Protein AF-A0A0F8YC09-F1 (afdb_monomer)

pLDDT: mean 74.55, std 19.23, range [35.09, 95.81]

Solvent-accessible surface area (backbone atoms only — not comparable to full-atom values): 9556 Å² total; per-residue (Å²): 124,72,68,61,59,57,54,54,53,54,54,54,55,66,70,70,62,79,72,62,83,92,49,53,77,60,52,52,54,54,52,53,52,53,52,53,55,51,52,53,54,37,61,73,69,69,43,60,63,60,61,53,52,50,52,54,52,50,52,48,56,54,44,58,71,36,37,47,81,56,94,60,30,34,38,38,54,45,77,59,88,95,45,78,44,76,47,79,44,68,51,76,83,76,83,76,59,66,67,49,26,24,42,81,86,68,47,82,44,40,72,66,55,47,70,62,18,46,90,70,61,48,37,85,78,53,92,45,31,30,46,81,76,73,34,69,22,38,32,43,31,32,74,88,71,52,70,51,76,38,49,32,84,36,72,66,75,68,86,81,128

Radius of gyration: 23.98 Å; Cα contacts (8 Å, |Δi|>4): 163; chains: 1; bounding box: 67×50×41 Å

Structure (mmCIF, N/CA/C/O backbone):
data_AF-A0A0F8YC09-F1
#
_entry.id   AF-A0A0F8YC09-F1
#
loop_
_atom_site.group_PDB
_atom_site.id
_atom_site.type_symbol
_atom_site.label_atom_id
_atom_site.label_alt_id
_atom_site.label_comp_id
_atom_site.label_asym_id
_atom_site.label_entity_id
_atom_site.label_seq_id
_atom_site.pdbx_PDB_ins_code
_atom_site.Cartn_x
_atom_site.Cartn_y
_atom_site.Cartn_z
_atom_site.occupancy
_atom_site.B_iso_or_equiv
_atom_site.auth_seq_id
_atom_site.auth_comp_id
_atom_site.auth_asym_id
_atom_site.auth_atom_id
_atom_site.pdbx_PDB_model_num
ATOM 1 N N . MET A 1 1 ? 47.435 -16.806 5.283 1.00 44.38 1 MET A N 1
ATOM 2 C CA . MET A 1 1 ? 47.233 -16.189 3.951 1.00 44.38 1 MET A CA 1
ATOM 3 C C . MET A 1 1 ? 46.978 -17.204 2.828 1.00 44.38 1 MET A C 1
ATOM 5 O O . MET A 1 1 ? 46.272 -16.865 1.894 1.00 44.38 1 MET A O 1
ATOM 9 N N . TRP A 1 2 ? 47.451 -18.456 2.931 1.00 35.09 2 TRP A N 1
ATOM 10 C CA . TRP A 1 2 ? 47.226 -19.501 1.912 1.00 35.09 2 TRP A CA 1
ATOM 11 C C . TRP A 1 2 ? 45.846 -20.195 1.958 1.00 35.09 2 TRP A C 1
ATOM 13 O O . TRP A 1 2 ? 45.405 -20.735 0.951 1.00 35.09 2 TRP A O 1
ATOM 23 N N . LEU A 1 3 ? 45.115 -20.129 3.082 1.00 40.88 3 LEU A N 1
ATOM 24 C CA . LEU A 1 3 ? 43.774 -20.733 3.204 1.00 40.88 3 LEU A CA 1
ATOM 25 C C . LEU A 1 3 ? 42.678 -19.974 2.427 1.00 40.88 3 LEU A C 1
ATOM 27 O O . LEU A 1 3 ? 41.714 -20.576 1.966 1.00 40.88 3 LEU A O 1
ATOM 31 N N . TYR A 1 4 ? 42.822 -18.654 2.272 1.00 43.66 4 TYR A N 1
ATOM 32 C CA . TYR A 1 4 ? 41.803 -17.800 1.644 1.00 43.66 4 TYR A CA 1
ATOM 33 C C . TYR A 1 4 ? 41.741 -17.979 0.119 1.00 43.66 4 TYR A C 1
ATOM 35 O O . TYR A 1 4 ? 40.657 -17.949 -0.460 1.00 43.66 4 TYR A O 1
ATOM 43 N N . LEU A 1 5 ? 42.887 -18.234 -0.527 1.00 44.44 5 LEU A N 1
ATOM 44 C CA . LEU A 1 5 ? 42.950 -18.496 -1.969 1.00 44.44 5 LEU A CA 1
ATOM 45 C C . LEU A 1 5 ? 42.320 -19.844 -2.357 1.00 44.44 5 LEU A C 1
ATOM 47 O O . LEU A 1 5 ? 41.717 -19.938 -3.422 1.00 44.44 5 LEU A O 1
ATOM 51 N N . GLY A 1 6 ? 42.400 -20.860 -1.491 1.00 45.44 6 GLY A N 1
ATOM 52 C CA . GLY A 1 6 ? 41.790 -22.172 -1.749 1.00 45.44 6 GLY A CA 1
ATOM 53 C C . GLY A 1 6 ? 40.259 -22.172 -1.663 1.00 45.44 6 GLY A C 1
ATOM 54 O O . GLY A 1 6 ? 39.596 -22.903 -2.392 1.00 45.44 6 GLY A O 1
ATOM 55 N N . ILE A 1 7 ? 39.681 -21.326 -0.805 1.00 52.25 7 ILE A N 1
ATOM 56 C CA . ILE A 1 7 ? 38.221 -21.219 -0.650 1.00 52.25 7 ILE A CA 1
ATOM 57 C C . ILE A 1 7 ? 37.613 -20.417 -1.809 1.00 52.25 7 ILE A C 1
ATOM 59 O O . ILE A 1 7 ? 36.572 -20.793 -2.346 1.00 52.25 7 ILE A O 1
ATOM 63 N N . LEU A 1 8 ? 38.284 -19.346 -2.246 1.00 47.09 8 LEU A N 1
ATOM 64 C CA . LEU A 1 8 ? 37.831 -18.544 -3.386 1.00 47.09 8 LEU A CA 1
ATOM 65 C C . LEU A 1 8 ? 37.897 -19.317 -4.711 1.00 47.09 8 LEU A C 1
ATOM 67 O O . LEU A 1 8 ? 36.974 -19.201 -5.515 1.00 47.09 8 LEU A O 1
ATOM 71 N N . SER A 1 9 ? 38.918 -20.156 -4.928 1.00 46.97 9 SER A N 1
ATOM 72 C CA . SER A 1 9 ? 38.994 -20.979 -6.145 1.00 46.97 9 SER A CA 1
ATOM 73 C C . SER A 1 9 ? 37.889 -22.041 -6.204 1.00 46.97 9 SER A C 1
ATOM 75 O O . SER A 1 9 ? 37.309 -22.257 -7.267 1.00 46.97 9 SER A O 1
ATOM 77 N N . ALA A 1 10 ? 37.512 -22.639 -5.070 1.00 47.25 10 ALA A N 1
ATOM 78 C CA . ALA A 1 10 ? 36.432 -23.626 -5.011 1.00 47.25 10 ALA A CA 1
ATOM 79 C C . ALA A 1 10 ? 35.044 -23.021 -5.305 1.00 47.25 10 ALA A C 1
ATOM 81 O O . ALA A 1 10 ? 34.219 -23.657 -5.963 1.00 47.25 10 ALA A O 1
ATOM 82 N N . ILE A 1 11 ? 34.792 -21.779 -4.874 1.00 53.12 11 ILE A N 1
ATOM 83 C CA . ILE A 1 11 ? 33.525 -21.074 -5.139 1.00 53.12 11 ILE A CA 1
ATOM 84 C C . ILE A 1 11 ? 33.397 -20.723 -6.630 1.00 53.12 11 ILE A C 1
ATOM 86 O O . ILE A 1 11 ? 32.325 -20.899 -7.210 1.00 53.12 11 ILE A O 1
ATOM 90 N N . VAL A 1 12 ? 34.490 -20.295 -7.270 1.00 48.78 12 VAL A N 1
ATOM 91 C CA . VAL A 1 12 ? 34.496 -19.944 -8.702 1.00 48.78 12 VAL A CA 1
ATOM 92 C C . VAL A 1 12 ? 34.328 -21.182 -9.591 1.00 48.78 12 VAL A C 1
ATOM 94 O O . VAL A 1 12 ? 33.580 -21.133 -10.568 1.00 48.78 12 VAL A O 1
ATOM 97 N N . ILE A 1 13 ? 34.937 -22.317 -9.229 1.00 47.16 13 ILE A N 1
ATOM 98 C CA . ILE A 1 13 ? 34.787 -23.577 -9.980 1.00 47.16 13 ILE A CA 1
ATOM 99 C C . ILE A 1 13 ? 33.345 -24.111 -9.896 1.00 47.16 13 ILE A C 1
ATOM 101 O O . ILE A 1 13 ? 32.837 -24.663 -10.870 1.00 47.16 13 ILE A O 1
ATOM 105 N N . CYS A 1 14 ? 32.645 -23.890 -8.778 1.00 40.50 14 CYS A N 1
ATOM 106 C CA . CYS A 1 14 ? 31.260 -24.337 -8.601 1.00 40.50 14 CYS A CA 1
ATOM 107 C C . CYS A 1 14 ? 30.247 -23.531 -9.443 1.00 40.50 14 CYS A C 1
ATOM 109 O O . CYS A 1 14 ? 29.182 -24.042 -9.782 1.00 40.50 14 CYS A O 1
ATOM 111 N N . TRP A 1 15 ? 30.582 -22.293 -9.826 1.00 42.97 15 TRP A N 1
ATOM 112 C CA . TRP A 1 15 ? 29.725 -21.447 -10.668 1.00 42.97 15 TRP A CA 1
ATOM 113 C C . TRP A 1 15 ? 29.893 -21.685 -12.177 1.00 42.97 15 TRP A C 1
ATOM 115 O O . TRP A 1 15 ? 28.955 -21.444 -12.932 1.00 42.97 15 TRP A O 1
ATOM 125 N N . TYR A 1 16 ? 31.055 -22.166 -12.635 1.00 42.03 16 TYR A N 1
ATOM 126 C CA . TYR A 1 16 ? 31.348 -22.296 -14.073 1.00 42.03 16 TYR A CA 1
ATOM 127 C C . TYR A 1 16 ? 30.951 -23.637 -14.705 1.00 42.03 16 TYR A C 1
ATOM 129 O O . TYR A 1 16 ? 30.947 -23.762 -15.929 1.00 42.03 16 TYR A O 1
ATOM 137 N N . VAL A 1 17 ? 30.586 -24.642 -13.908 1.00 44.91 17 VAL A N 1
ATOM 138 C CA . VAL A 1 17 ? 30.157 -25.947 -14.427 1.00 44.91 17 VAL A CA 1
ATOM 139 C C . VAL A 1 17 ? 28.633 -25.997 -14.457 1.00 44.91 17 VAL A C 1
ATOM 141 O O . VAL A 1 17 ? 27.998 -26.531 -13.553 1.00 44.91 17 VAL A O 1
ATOM 144 N N . VAL A 1 18 ? 28.034 -25.432 -15.507 1.00 46.28 18 VAL A N 1
ATOM 145 C CA . VAL A 1 18 ? 26.613 -25.640 -15.830 1.00 46.28 18 VAL A CA 1
ATOM 146 C C . VAL A 1 18 ? 26.446 -27.104 -16.260 1.00 46.28 18 VAL A C 1
ATOM 148 O O . VAL A 1 18 ? 26.948 -27.474 -17.325 1.00 46.28 18 VAL A O 1
ATOM 151 N N . PRO A 1 19 ? 25.784 -27.980 -15.479 1.00 43.31 19 PRO A N 1
ATOM 152 C CA . PRO A 1 19 ? 25.576 -29.352 -15.898 1.00 43.31 19 PRO A CA 1
ATOM 153 C C . PRO A 1 19 ? 24.403 -29.402 -16.877 1.00 43.31 19 PRO A C 1
ATOM 155 O O . PRO A 1 19 ? 23.338 -28.833 -16.639 1.00 43.31 19 PRO A O 1
ATOM 158 N N . THR A 1 20 ? 24.588 -30.137 -17.968 1.00 49.69 20 THR A N 1
ATOM 159 C CA . THR A 1 20 ? 23.514 -30.576 -18.859 1.00 49.69 20 THR A CA 1
ATOM 160 C C . THR A 1 20 ? 22.396 -31.296 -18.081 1.00 49.69 20 THR A C 1
ATOM 162 O O . THR A 1 20 ? 22.654 -31.924 -17.045 1.00 49.69 20 THR A O 1
ATOM 165 N N . PRO A 1 21 ? 21.140 -31.234 -18.566 1.00 49.94 21 PRO A N 1
ATOM 166 C CA . PRO A 1 21 ? 19.935 -31.534 -17.780 1.00 49.94 21 PRO A CA 1
ATOM 167 C C . PRO A 1 21 ? 19.830 -32.971 -17.244 1.00 49.94 21 PRO A C 1
ATOM 169 O O . PRO A 1 21 ? 19.042 -33.224 -16.337 1.00 49.94 21 PRO A O 1
AT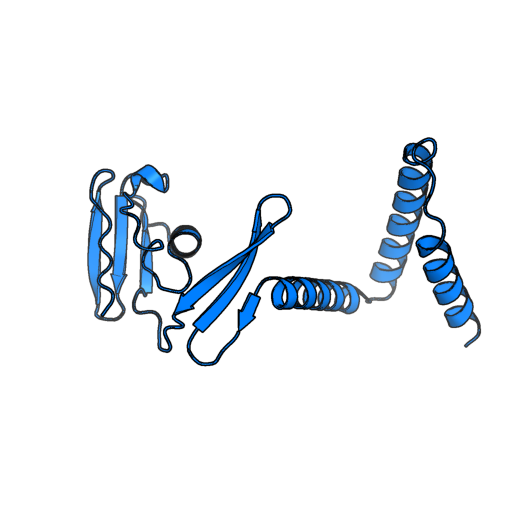OM 172 N N . SER A 1 22 ? 20.649 -33.914 -17.719 1.00 45.28 22 SER A N 1
ATOM 173 C CA . SER A 1 22 ? 20.660 -35.297 -17.227 1.00 45.28 22 SER A CA 1
ATOM 174 C C . SER A 1 22 ? 21.416 -35.501 -15.903 1.00 45.28 22 SER A C 1
ATOM 176 O O . SER A 1 22 ? 21.288 -36.563 -15.299 1.00 45.28 22 SER A O 1
ATOM 178 N N . LYS A 1 23 ? 22.177 -34.508 -15.408 1.00 43.59 23 LYS A N 1
ATOM 179 C CA . LYS A 1 23 ? 22.973 -34.608 -14.159 1.00 43.59 23 LYS A CA 1
ATOM 180 C C . LYS A 1 23 ? 22.486 -33.714 -13.005 1.00 43.59 23 LYS A C 1
ATOM 182 O O . LYS A 1 23 ? 23.113 -33.680 -11.945 1.00 43.59 23 LYS A O 1
ATOM 187 N N . ALA A 1 24 ? 21.355 -33.027 -13.173 1.00 46.66 24 ALA A N 1
ATOM 188 C CA . ALA A 1 24 ? 20.844 -32.037 -12.219 1.00 46.66 24 ALA A CA 1
ATOM 189 C C . ALA A 1 24 ? 20.488 -32.615 -10.830 1.00 46.66 24 ALA A C 1
ATOM 191 O O . ALA A 1 24 ? 20.679 -31.949 -9.816 1.00 46.66 24 ALA A O 1
ATOM 192 N N . LEU A 1 25 ? 20.023 -33.867 -10.756 1.00 45.62 25 LEU A N 1
ATOM 193 C CA . LEU A 1 25 ? 19.557 -34.493 -9.505 1.00 45.62 25 LEU A CA 1
ATOM 194 C C . LEU A 1 25 ? 20.681 -34.949 -8.559 1.00 45.62 25 LEU A C 1
ATOM 196 O O . LEU A 1 25 ? 20.483 -35.014 -7.347 1.00 45.62 25 LEU A O 1
ATOM 200 N N . VAL A 1 26 ? 21.869 -35.251 -9.089 1.00 47.16 26 VAL A N 1
ATOM 201 C CA . VAL A 1 26 ? 23.034 -35.625 -8.265 1.00 47.16 26 VAL A CA 1
ATOM 202 C C . VAL A 1 26 ? 23.799 -34.371 -7.830 1.00 47.16 26 VAL A C 1
ATOM 204 O O . VAL A 1 26 ? 24.221 -34.273 -6.677 1.00 47.16 26 VAL A O 1
ATOM 207 N N . ALA A 1 27 ? 23.881 -33.364 -8.708 1.00 43.75 27 ALA A N 1
ATOM 208 C CA . ALA A 1 27 ? 24.495 -32.074 -8.402 1.00 43.75 27 ALA A CA 1
ATOM 209 C C . ALA A 1 27 ? 23.767 -31.322 -7.270 1.00 43.75 27 ALA A C 1
ATOM 211 O O . ALA A 1 27 ? 24.418 -30.720 -6.417 1.00 43.75 27 ALA A O 1
ATOM 212 N N . THR A 1 28 ? 22.434 -31.410 -7.193 1.00 48.88 28 THR A N 1
ATOM 213 C CA . THR A 1 28 ? 21.648 -30.771 -6.122 1.00 48.88 28 THR A CA 1
ATOM 214 C C . THR A 1 28 ? 21.906 -31.382 -4.746 1.00 48.88 28 THR A C 1
ATOM 216 O O . THR A 1 28 ? 22.019 -30.641 -3.771 1.00 48.88 28 THR A O 1
ATOM 219 N N . ARG A 1 29 ? 22.087 -32.706 -4.639 1.00 39.94 29 ARG A N 1
ATOM 220 C CA . ARG A 1 29 ? 22.436 -33.353 -3.359 1.00 39.94 29 ARG A CA 1
ATOM 221 C C . ARG A 1 29 ? 23.833 -32.973 -2.874 1.00 39.94 29 ARG A C 1
ATOM 223 O O . ARG A 1 29 ? 24.019 -32.728 -1.683 1.00 39.94 29 ARG A O 1
ATOM 230 N N . GLN A 1 30 ? 24.797 -32.884 -3.786 1.00 45.78 30 GLN A N 1
ATOM 231 C CA . GLN A 1 30 ? 26.177 -32.548 -3.439 1.00 45.78 30 GLN A CA 1
ATOM 232 C C . GLN A 1 30 ? 26.328 -31.062 -3.082 1.00 45.78 30 GLN A C 1
ATOM 234 O O . GLN A 1 30 ? 26.989 -30.737 -2.099 1.00 45.78 30 GLN A O 1
ATOM 239 N N . ALA A 1 31 ? 25.624 -30.169 -3.786 1.00 44.75 31 ALA A N 1
ATOM 240 C CA . ALA A 1 31 ? 25.548 -28.753 -3.430 1.00 44.75 31 ALA A CA 1
ATOM 241 C C . ALA A 1 31 ? 24.891 -28.540 -2.055 1.00 44.75 31 ALA A C 1
ATOM 243 O O . ALA A 1 31 ? 25.398 -27.767 -1.245 1.00 44.75 31 ALA A O 1
ATOM 244 N N . CYS A 1 32 ? 23.815 -29.272 -1.742 1.00 42.47 32 CYS A N 1
ATOM 245 C CA . CYS A 1 32 ? 23.127 -29.147 -0.455 1.00 42.47 32 CYS A CA 1
ATOM 246 C C . CYS A 1 32 ? 24.000 -29.601 0.732 1.00 42.47 32 CYS A C 1
ATOM 248 O O . CYS A 1 32 ? 23.958 -28.984 1.797 1.00 42.47 32 CYS A O 1
ATOM 250 N N . PHE A 1 33 ? 24.831 -30.635 0.546 1.00 46.31 33 PHE A N 1
ATOM 251 C CA . PHE A 1 33 ? 25.778 -31.099 1.567 1.00 46.31 33 PHE A CA 1
ATOM 252 C C . PHE A 1 33 ? 26.901 -30.081 1.825 1.00 46.31 33 PHE A C 1
ATOM 254 O O . PHE A 1 33 ? 27.219 -29.784 2.977 1.00 46.31 33 PHE A O 1
ATOM 261 N N . VAL A 1 34 ? 27.450 -29.481 0.762 1.00 52.50 34 VAL A N 1
ATOM 262 C CA . VAL A 1 34 ? 28.490 -28.442 0.867 1.00 52.50 34 VAL A CA 1
ATOM 263 C C . VAL A 1 34 ? 27.944 -27.183 1.551 1.00 52.50 34 VAL A C 1
ATOM 265 O O . VAL A 1 34 ? 28.604 -26.624 2.424 1.00 52.50 34 VAL A O 1
ATOM 268 N N . ILE A 1 35 ? 26.712 -26.773 1.231 1.00 54.47 35 ILE A N 1
ATOM 269 C CA . ILE A 1 35 ? 26.042 -25.636 1.882 1.00 54.47 35 ILE A CA 1
ATOM 270 C C . ILE A 1 35 ? 25.819 -25.912 3.381 1.00 54.47 35 ILE A C 1
ATOM 272 O O . ILE A 1 35 ? 26.029 -25.024 4.208 1.00 54.47 35 ILE A O 1
ATOM 276 N N . GLY A 1 36 ? 25.459 -27.148 3.748 1.00 54.44 36 GLY A N 1
ATOM 277 C CA . GLY A 1 36 ? 25.251 -27.554 5.142 1.00 54.44 36 GLY A CA 1
ATOM 278 C C . GLY A 1 36 ? 26.513 -27.466 6.009 1.00 54.44 36 GLY A C 1
ATOM 279 O O . GLY A 1 36 ? 26.462 -26.938 7.121 1.00 54.44 36 GLY A O 1
ATOM 280 N N . GLU A 1 37 ? 27.658 -27.925 5.502 1.00 51.41 37 GLU A N 1
ATOM 281 C CA . GLU A 1 37 ? 28.934 -27.857 6.232 1.00 51.41 37 GLU A CA 1
ATOM 282 C C . GLU A 1 37 ? 29.492 -26.424 6.300 1.00 51.41 37 GLU A C 1
ATOM 284 O O . GLU A 1 37 ? 29.973 -25.996 7.351 1.00 51.41 37 GLU A O 1
ATOM 289 N N . VAL A 1 38 ? 29.324 -25.621 5.243 1.00 55.00 38 VAL A N 1
ATOM 290 C CA . VAL A 1 38 ? 29.685 -24.191 5.255 1.00 55.00 38 VAL A CA 1
ATOM 291 C C . VAL A 1 38 ? 28.846 -23.415 6.280 1.00 55.00 38 VAL A C 1
ATOM 293 O O . VAL A 1 38 ? 29.393 -22.614 7.040 1.00 55.00 38 VAL A O 1
ATOM 296 N N . CYS A 1 39 ? 27.545 -23.700 6.396 1.00 50.41 39 CYS A N 1
ATOM 297 C CA . CYS A 1 39 ? 26.687 -23.096 7.421 1.00 50.41 39 CYS A CA 1
ATOM 298 C C . CYS A 1 39 ? 27.125 -23.444 8.855 1.00 50.41 39 CYS A C 1
ATOM 300 O O . CYS A 1 39 ? 27.085 -22.573 9.728 1.00 50.41 39 CYS A O 1
ATOM 302 N N . LYS A 1 40 ? 27.589 -24.677 9.115 1.00 54.72 40 LYS A N 1
ATOM 303 C CA . LYS A 1 40 ? 28.124 -25.066 10.436 1.00 54.72 40 LYS A CA 1
ATOM 304 C C . LYS A 1 40 ? 29.416 -24.322 10.779 1.00 54.72 40 LYS A C 1
ATOM 306 O O . LYS A 1 40 ? 29.584 -23.894 11.921 1.00 54.72 40 LYS A O 1
ATOM 311 N N . VAL A 1 41 ? 30.306 -24.134 9.803 1.00 57.53 41 VAL A N 1
ATOM 312 C CA . VAL A 1 41 ? 31.564 -23.386 9.982 1.00 57.53 41 VAL A CA 1
ATOM 313 C C . VAL A 1 41 ? 31.290 -21.897 10.227 1.00 57.53 41 VAL A C 1
ATOM 315 O O . VAL A 1 41 ? 31.875 -21.305 11.132 1.00 57.53 41 VAL A O 1
ATOM 318 N N . ILE A 1 42 ? 30.343 -21.300 9.501 1.00 53.28 42 ILE A N 1
ATOM 319 C CA . ILE A 1 42 ? 29.935 -19.895 9.676 1.00 53.28 42 ILE A CA 1
ATOM 320 C C . ILE A 1 42 ? 29.327 -19.653 11.068 1.00 53.28 42 ILE A C 1
ATOM 322 O O . ILE A 1 42 ? 29.641 -18.645 11.706 1.00 53.28 42 ILE A O 1
ATOM 326 N N . ASN A 1 43 ? 28.512 -20.587 11.573 1.00 54.94 43 ASN A N 1
ATOM 327 C CA . ASN A 1 43 ? 27.929 -20.486 12.913 1.00 54.94 43 ASN A CA 1
ATOM 328 C C . ASN A 1 43 ? 28.997 -20.632 14.018 1.00 54.94 43 ASN A C 1
ATOM 330 O O . ASN A 1 43 ? 28.994 -19.891 14.997 1.00 54.94 43 ASN A O 1
ATOM 334 N N . ARG A 1 44 ? 29.981 -21.522 13.825 1.00 53.12 44 ARG A N 1
ATOM 335 C CA . ARG A 1 44 ? 31.076 -21.758 14.785 1.00 53.12 44 ARG A CA 1
ATOM 336 C C . ARG A 1 44 ? 32.033 -20.563 14.940 1.00 53.12 44 ARG A C 1
ATOM 338 O O . ARG A 1 44 ? 32.637 -20.418 15.997 1.00 53.12 44 ARG A O 1
ATOM 345 N N . HIS A 1 45 ? 32.165 -19.707 13.925 1.00 58.91 45 HIS A N 1
ATOM 346 C CA . HIS A 1 45 ? 33.084 -18.558 13.929 1.00 58.91 45 HIS A CA 1
ATOM 347 C C . HIS A 1 45 ? 32.402 -17.193 14.146 1.00 58.91 45 HIS A C 1
ATOM 349 O O . HIS A 1 45 ? 33.030 -16.160 13.922 1.00 58.91 45 HIS A O 1
ATOM 355 N N . GLY A 1 46 ? 31.130 -17.156 14.564 1.00 53.31 46 GLY A N 1
ATOM 356 C CA . GLY A 1 46 ? 30.427 -15.892 14.834 1.00 53.31 46 GLY A CA 1
ATOM 357 C C . GLY A 1 46 ? 30.142 -15.046 13.583 1.00 53.31 46 GLY A C 1
ATOM 358 O O . GLY A 1 46 ? 29.840 -13.860 13.685 1.00 53.31 46 GLY A O 1
ATOM 359 N N . LEU A 1 47 ? 30.188 -15.645 12.387 1.00 53.81 47 LEU A N 1
ATOM 360 C CA . LEU A 1 47 ? 29.966 -14.973 11.097 1.00 53.81 47 LEU A CA 1
ATOM 361 C C . LEU A 1 47 ? 28.473 -14.777 10.760 1.00 53.81 47 LEU A C 1
ATOM 363 O O . LEU A 1 47 ? 28.130 -14.456 9.621 1.00 53.81 47 LEU A O 1
ATOM 367 N N . GLY A 1 48 ? 27.575 -14.926 11.740 1.00 54.50 48 GLY A N 1
ATOM 368 C CA . GLY A 1 48 ? 26.131 -14.717 11.580 1.00 54.50 48 GLY A CA 1
ATOM 369 C C . GLY A 1 48 ? 25.771 -13.319 11.064 1.00 54.50 48 GLY A C 1
ATOM 370 O O . GLY A 1 48 ? 24.853 -13.195 10.255 1.00 54.50 48 GLY A O 1
ATOM 371 N N . LEU A 1 49 ? 26.552 -12.286 11.424 1.00 54.56 49 LEU A N 1
ATOM 372 C CA . LEU A 1 49 ? 26.404 -10.949 10.835 1.00 54.56 49 LEU A CA 1
ATOM 373 C C . LEU A 1 49 ? 26.529 -11.006 9.303 1.00 54.56 49 LEU A C 1
ATOM 375 O O . LEU A 1 49 ? 25.690 -10.446 8.607 1.00 54.56 49 LEU A O 1
ATOM 379 N N . CYS A 1 50 ? 27.517 -11.722 8.757 1.00 55.62 50 CYS A N 1
ATOM 380 C CA . CYS A 1 50 ? 27.809 -11.770 7.317 1.00 55.62 50 CYS A CA 1
ATOM 381 C C . CYS A 1 50 ? 26.638 -12.341 6.482 1.00 55.62 50 CYS A C 1
ATOM 383 O O . CYS A 1 50 ? 26.358 -11.871 5.375 1.00 55.62 50 CYS A O 1
ATOM 385 N N . LEU A 1 51 ? 25.885 -13.297 7.039 1.00 58.53 51 LEU A N 1
ATOM 386 C CA . LEU A 1 51 ? 24.673 -13.845 6.412 1.00 58.53 51 LEU A CA 1
ATOM 387 C C . LEU A 1 51 ? 23.500 -12.848 6.386 1.00 58.53 51 LEU A C 1
ATOM 389 O O . LEU A 1 51 ? 22.662 -12.908 5.488 1.00 58.53 51 LEU A O 1
ATOM 393 N N . LEU A 1 52 ? 23.430 -11.920 7.343 1.00 61.75 52 LEU A N 1
ATOM 394 C CA . LEU A 1 52 ? 22.413 -10.864 7.363 1.00 61.75 52 LEU A CA 1
ATOM 395 C C . LEU A 1 52 ? 22.734 -9.765 6.338 1.00 61.75 52 LEU A C 1
ATOM 397 O O . LEU A 1 52 ? 21.850 -9.344 5.592 1.00 61.75 52 LEU A O 1
ATOM 401 N N . TRP A 1 53 ? 24.008 -9.371 6.224 1.00 60.38 53 TRP A N 1
ATOM 402 C CA . TRP A 1 53 ? 24.457 -8.382 5.234 1.00 60.38 53 TRP A CA 1
ATOM 403 C C . TRP A 1 53 ? 24.248 -8.859 3.794 1.00 60.38 53 TRP A C 1
ATOM 405 O O . TRP A 1 53 ? 23.778 -8.101 2.949 1.00 60.38 53 TRP A O 1
ATOM 415 N N . THR A 1 54 ? 24.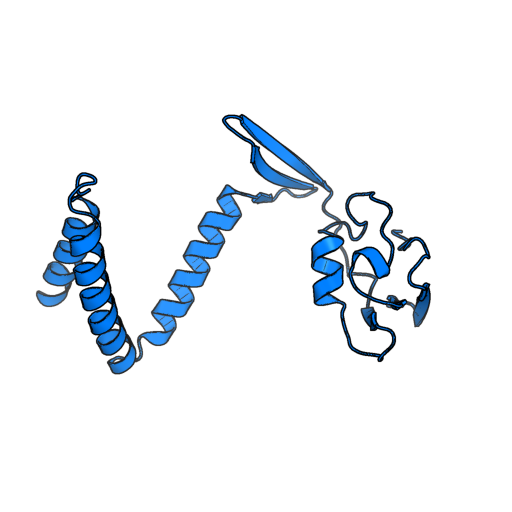543 -10.128 3.508 1.00 73.56 54 THR A N 1
ATOM 416 C CA . THR A 1 54 ? 24.376 -10.695 2.158 1.00 73.56 54 THR A CA 1
ATOM 417 C C . THR A 1 54 ? 22.912 -10.747 1.720 1.00 73.56 54 THR A C 1
ATOM 419 O O . THR A 1 54 ? 22.612 -10.365 0.589 1.00 73.56 54 THR A O 1
ATOM 422 N N . LYS A 1 55 ? 21.980 -11.117 2.612 1.00 74.31 55 LYS A N 1
ATOM 423 C CA . LYS A 1 55 ? 20.532 -11.046 2.336 1.00 74.31 55 LYS A CA 1
ATOM 424 C C . LYS A 1 55 ? 20.078 -9.625 2.006 1.00 74.31 55 LYS A C 1
ATOM 426 O O . LYS A 1 55 ? 19.360 -9.432 1.027 1.00 74.31 55 LYS A O 1
ATOM 431 N N . GLN A 1 56 ? 20.532 -8.639 2.782 1.00 76.06 56 GLN A N 1
ATOM 432 C CA . GLN A 1 56 ? 20.193 -7.233 2.559 1.00 76.06 56 GLN A CA 1
ATOM 433 C C . GLN A 1 56 ? 20.714 -6.726 1.206 1.00 76.06 56 GLN A C 1
ATOM 435 O O . GLN A 1 56 ? 19.995 -6.036 0.487 1.00 76.06 56 GLN A O 1
ATOM 440 N N . ILE A 1 57 ? 21.945 -7.090 0.833 1.00 79.38 57 ILE A N 1
ATOM 441 C CA . ILE A 1 57 ? 22.552 -6.690 -0.445 1.00 79.38 57 ILE A CA 1
ATOM 442 C C . ILE A 1 57 ? 21.801 -7.312 -1.625 1.00 79.38 57 ILE A C 1
ATOM 444 O O . ILE A 1 57 ? 21.478 -6.602 -2.574 1.00 79.38 57 ILE A O 1
ATOM 448 N N . ILE A 1 58 ? 21.482 -8.609 -1.562 1.00 78.56 58 ILE A N 1
ATOM 449 C CA . ILE A 1 58 ? 20.744 -9.300 -2.629 1.00 78.56 58 ILE A CA 1
ATOM 450 C C . ILE A 1 58 ? 19.344 -8.698 -2.792 1.00 78.56 58 ILE A C 1
ATOM 452 O O . ILE A 1 58 ? 18.941 -8.389 -3.913 1.00 78.56 58 ILE A O 1
ATOM 456 N N . ALA A 1 59 ? 18.624 -8.467 -1.690 1.00 78.00 59 ALA A N 1
ATOM 457 C CA . ALA A 1 59 ? 17.308 -7.831 -1.726 1.00 78.00 59 ALA A CA 1
ATOM 458 C C . ALA A 1 59 ? 17.371 -6.425 -2.345 1.00 78.00 59 ALA A C 1
ATOM 460 O O . ALA A 1 59 ? 16.539 -6.084 -3.182 1.00 78.00 59 ALA A O 1
ATOM 461 N N . ASN A 1 60 ? 18.393 -5.639 -1.997 1.00 78.19 60 ASN A N 1
ATOM 462 C CA . ASN A 1 60 ? 18.609 -4.310 -2.562 1.00 78.19 60 ASN A CA 1
ATOM 463 C C . ASN A 1 60 ? 18.928 -4.366 -4.069 1.00 78.19 60 ASN A C 1
ATOM 465 O O . ASN A 1 60 ? 18.375 -3.600 -4.850 1.00 78.19 60 ASN A O 1
ATOM 469 N N . GLN A 1 61 ? 19.771 -5.305 -4.511 1.00 78.44 61 GLN A N 1
ATOM 470 C CA . GLN A 1 61 ? 20.098 -5.463 -5.933 1.00 78.44 61 GLN A CA 1
ATOM 471 C C . GLN A 1 61 ? 18.888 -5.881 -6.775 1.00 78.44 61 GLN A C 1
ATOM 473 O O . GLN A 1 61 ? 18.686 -5.344 -7.863 1.00 78.44 61 GLN A O 1
ATOM 478 N N . ILE A 1 62 ? 18.073 -6.813 -6.276 1.00 79.50 62 ILE A N 1
ATOM 479 C CA . ILE A 1 62 ? 16.835 -7.225 -6.950 1.00 79.50 62 ILE A CA 1
ATOM 480 C C . ILE A 1 62 ? 15.834 -6.064 -6.954 1.00 79.50 62 ILE A C 1
ATOM 482 O O . ILE A 1 62 ? 15.264 -5.754 -7.999 1.00 79.50 62 ILE A O 1
ATOM 486 N N . GLY A 1 63 ? 15.672 -5.385 -5.814 1.00 79.12 63 GLY A N 1
ATOM 487 C CA . GLY A 1 63 ? 14.789 -4.230 -5.667 1.00 79.12 63 GLY A CA 1
ATOM 488 C C . GLY A 1 63 ? 15.114 -3.117 -6.660 1.00 79.12 63 GLY A C 1
ATOM 489 O O . GLY A 1 63 ? 14.235 -2.706 -7.410 1.00 79.12 63 GLY A O 1
ATOM 490 N N . ASN A 1 64 ? 16.382 -2.711 -6.756 1.00 79.56 64 ASN A N 1
ATOM 491 C CA . ASN A 1 64 ? 16.822 -1.644 -7.667 1.00 79.56 64 ASN A CA 1
ATOM 492 C C . ASN A 1 64 ? 16.707 -2.014 -9.151 1.00 79.56 64 ASN A C 1
ATOM 494 O O . ASN A 1 64 ? 16.719 -1.132 -10.005 1.00 79.56 64 ASN A O 1
ATOM 498 N N . ARG A 1 65 ? 16.620 -3.308 -9.483 1.00 81.81 65 ARG A N 1
ATOM 499 C CA . ARG A 1 65 ? 16.402 -3.759 -10.863 1.00 81.81 65 ARG A CA 1
ATOM 500 C C . ARG A 1 65 ? 14.924 -3.740 -11.252 1.00 81.81 65 ARG A C 1
ATOM 502 O O . ARG A 1 65 ? 14.611 -3.542 -12.421 1.00 81.81 65 ARG A O 1
ATOM 509 N N . LEU A 1 66 ? 14.033 -3.984 -10.294 1.00 86.50 66 LEU A N 1
ATOM 510 C CA . LEU A 1 66 ? 12.587 -4.011 -10.520 1.00 86.50 66 LEU A CA 1
ATOM 511 C C . LEU A 1 66 ? 11.943 -2.637 -10.337 1.00 86.50 66 LEU A C 1
ATOM 513 O O . LEU A 1 66 ? 10.927 -2.360 -10.966 1.00 86.50 66 LEU A O 1
ATOM 517 N N . VAL A 1 67 ? 12.516 -1.780 -9.492 1.00 88.62 67 VAL A N 1
ATOM 518 C CA . VAL A 1 67 ? 11.943 -0.481 -9.143 1.00 88.62 67 VAL A CA 1
ATOM 519 C C . VAL A 1 67 ? 12.990 0.616 -9.292 1.00 88.62 67 VAL A C 1
ATOM 521 O O . VAL A 1 67 ? 13.997 0.632 -8.589 1.00 88.62 67 VAL A O 1
ATOM 524 N N . GLU A 1 68 ? 12.715 1.579 -10.168 1.00 89.88 68 GLU A N 1
ATOM 525 C CA . GLU A 1 68 ? 13.468 2.829 -10.258 1.00 89.88 68 GLU A CA 1
ATOM 526 C C . GLU A 1 68 ? 12.788 3.895 -9.392 1.00 89.88 68 GLU A C 1
ATOM 528 O O . GLU A 1 68 ? 11.580 4.139 -9.485 1.00 89.88 68 GLU A O 1
ATOM 533 N N . MET A 1 69 ? 13.567 4.546 -8.528 1.00 87.12 69 MET A N 1
ATOM 534 C CA . MET A 1 69 ? 13.064 5.564 -7.608 1.00 87.12 69 MET A CA 1
ATOM 535 C C . MET A 1 69 ? 13.446 6.964 -8.092 1.00 87.12 69 MET A C 1
ATOM 537 O O . MET A 1 69 ? 14.605 7.363 -7.998 1.00 87.12 69 MET A O 1
ATOM 541 N N . HIS A 1 70 ? 12.463 7.745 -8.545 1.00 89.00 70 HIS A N 1
ATOM 542 C CA . HIS A 1 70 ? 12.649 9.157 -8.877 1.00 89.00 70 HIS A CA 1
ATOM 543 C C . HIS A 1 70 ? 12.157 10.083 -7.754 1.00 89.00 70 HIS A C 1
ATOM 545 O O . HIS A 1 70 ? 11.594 9.676 -6.729 1.00 89.00 70 HIS A O 1
ATOM 551 N N . HIS A 1 71 ? 12.384 11.385 -7.949 1.00 87.00 71 HIS A N 1
ATOM 552 C CA . HIS A 1 71 ? 11.985 12.412 -6.993 1.00 87.00 71 HIS A CA 1
ATOM 553 C C . HIS A 1 71 ? 10.456 12.456 -6.801 1.00 87.00 71 HIS A C 1
ATOM 555 O O . HIS A 1 71 ? 9.992 12.518 -5.660 1.00 87.00 71 HIS A O 1
ATOM 561 N N . HIS A 1 72 ? 9.686 12.373 -7.891 1.00 88.19 72 HIS A N 1
ATOM 562 C CA . HIS A 1 72 ? 8.226 12.559 -7.892 1.00 88.19 72 HIS A CA 1
ATOM 563 C C . HIS A 1 72 ? 7.415 11.289 -8.176 1.00 88.19 72 HIS A C 1
ATOM 565 O O . HIS A 1 72 ? 6.199 11.296 -8.013 1.00 88.19 72 HIS A O 1
ATOM 571 N N . HIS A 1 73 ? 8.055 10.199 -8.593 1.00 90.00 73 HIS A N 1
ATOM 572 C CA . HIS A 1 73 ? 7.372 8.955 -8.933 1.00 90.00 73 HIS A CA 1
ATOM 573 C C . HIS A 1 73 ? 8.306 7.752 -8.779 1.00 90.00 73 HIS A C 1
ATOM 575 O O . HIS A 1 73 ? 9.526 7.898 -8.704 1.00 90.00 73 HIS A O 1
ATOM 581 N N . TYR A 1 74 ? 7.714 6.568 -8.737 1.00 90.31 74 TYR A N 1
ATOM 582 C CA . TYR A 1 74 ? 8.394 5.285 -8.836 1.00 90.31 74 TYR A CA 1
ATOM 583 C C . TYR A 1 74 ? 8.056 4.656 -10.184 1.00 90.31 74 TYR A C 1
ATOM 585 O O . TYR A 1 74 ? 6.917 4.776 -10.638 1.00 90.31 74 TYR A O 1
ATOM 593 N N . ILE A 1 75 ? 9.022 3.993 -10.813 1.00 92.00 75 ILE A N 1
ATOM 594 C CA . ILE A 1 75 ? 8.795 3.187 -12.013 1.00 92.00 75 ILE A CA 1
ATOM 595 C C . ILE A 1 75 ? 9.007 1.731 -11.629 1.00 92.00 75 ILE A C 1
ATOM 597 O O . ILE A 1 75 ? 10.101 1.349 -11.228 1.00 92.00 75 ILE A O 1
ATOM 601 N N . ILE A 1 76 ? 7.960 0.925 -11.747 1.00 90.75 76 ILE A N 1
ATOM 602 C CA . ILE A 1 76 ? 8.013 -0.514 -11.504 1.00 90.75 76 ILE A CA 1
ATOM 603 C C . ILE A 1 76 ? 8.081 -1.205 -12.863 1.00 90.75 76 ILE A C 1
ATOM 605 O O . ILE A 1 76 ? 7.162 -1.076 -13.675 1.00 90.75 76 ILE A O 1
ATOM 609 N N . HIS A 1 77 ? 9.164 -1.932 -13.109 1.00 90.81 77 HIS A N 1
ATOM 610 C CA . HIS A 1 77 ? 9.337 -2.761 -14.295 1.00 90.81 77 HIS A CA 1
ATOM 611 C C . HIS A 1 77 ? 8.728 -4.134 -14.040 1.00 90.81 77 HIS A C 1
ATOM 613 O O . HIS A 1 77 ? 9.230 -4.895 -13.212 1.00 90.81 77 HIS A O 1
ATOM 619 N N . TYR A 1 78 ? 7.656 -4.459 -14.761 1.00 88.38 78 TYR A N 1
ATOM 620 C CA . TYR A 1 78 ? 7.009 -5.764 -14.679 1.00 88.38 78 TYR A CA 1
ATOM 621 C C . TYR A 1 78 ? 7.156 -6.512 -16.011 1.00 88.38 78 TYR A C 1
ATOM 623 O O . TYR A 1 78 ? 6.737 -6.010 -17.060 1.00 88.38 78 TYR A O 1
ATOM 631 N N . PRO A 1 79 ? 7.779 -7.702 -16.011 1.00 88.31 79 PRO A N 1
ATOM 632 C CA . PRO A 1 79 ? 7.794 -8.552 -17.188 1.00 88.31 79 PRO A CA 1
ATOM 633 C C . PRO A 1 79 ? 6.431 -9.239 -17.332 1.00 88.31 79 PRO A C 1
ATOM 635 O O . PRO A 1 79 ? 5.956 -9.894 -16.405 1.00 88.31 79 PRO A O 1
ATOM 638 N N . TYR A 1 80 ? 5.811 -9.119 -18.504 1.00 89.62 80 TYR A N 1
ATOM 639 C CA . TYR A 1 80 ? 4.613 -9.876 -18.859 1.00 89.62 80 TYR A CA 1
ATOM 640 C C . TYR A 1 80 ? 4.844 -10.559 -20.211 1.00 89.62 80 TYR A C 1
ATOM 642 O O . TYR A 1 80 ? 4.851 -9.927 -21.270 1.00 89.62 80 TYR A O 1
ATOM 650 N N . GLY A 1 81 ? 5.116 -11.866 -20.155 1.00 91.56 81 GLY A N 1
ATOM 651 C CA . GLY A 1 81 ? 5.591 -12.641 -21.300 1.00 91.56 81 GLY A CA 1
ATOM 652 C C . GLY A 1 81 ? 7.016 -12.246 -21.700 1.00 91.56 81 GLY A C 1
ATOM 653 O O . GLY A 1 81 ? 7.927 -12.269 -20.876 1.00 91.56 81 GLY A O 1
ATOM 654 N N . VAL A 1 82 ? 7.205 -11.888 -22.972 1.00 92.25 82 VAL A N 1
ATOM 655 C CA . VAL A 1 82 ? 8.498 -11.429 -23.523 1.00 92.25 82 VAL A CA 1
ATOM 656 C C . VAL A 1 82 ? 8.695 -9.913 -23.423 1.00 92.25 82 VAL A C 1
ATOM 658 O O . VAL A 1 82 ? 9.780 -9.409 -23.711 1.00 92.25 82 VAL A O 1
ATOM 661 N N . THR A 1 83 ? 7.656 -9.180 -23.025 1.00 92.12 83 THR A N 1
ATOM 662 C CA . THR A 1 83 ? 7.643 -7.718 -23.029 1.00 92.12 83 THR A CA 1
ATOM 663 C C . THR A 1 83 ? 7.803 -7.177 -21.615 1.00 92.12 83 THR A C 1
ATOM 665 O O . THR A 1 83 ? 7.189 -7.660 -20.663 1.00 92.12 83 THR A O 1
ATOM 668 N N . TRP A 1 84 ? 8.630 -6.142 -21.489 1.00 90.12 84 TRP A N 1
ATOM 669 C CA . TRP A 1 84 ? 8.800 -5.386 -20.256 1.00 90.12 84 TRP A CA 1
ATOM 670 C C . TRP A 1 84 ? 7.877 -4.180 -20.272 1.00 90.12 84 TRP A C 1
ATOM 672 O O . TRP A 1 84 ? 7.950 -3.345 -21.173 1.00 90.12 84 TRP A O 1
ATOM 682 N N . TYR A 1 85 ? 7.033 -4.080 -19.258 1.00 92.25 85 TYR A N 1
ATOM 683 C CA . TYR A 1 85 ? 6.116 -2.970 -19.085 1.00 92.25 85 TYR A CA 1
ATOM 684 C C . TYR A 1 85 ? 6.512 -2.144 -17.862 1.00 92.25 85 TYR A C 1
ATOM 686 O O . TYR A 1 85 ? 7.207 -2.618 -16.961 1.00 92.25 85 TYR A O 1
ATOM 694 N N . LYS A 1 86 ? 6.060 -0.889 -17.833 1.00 91.31 86 LYS A N 1
ATOM 695 C CA . LYS A 1 86 ? 6.378 0.072 -16.774 1.00 91.31 86 LYS A CA 1
ATOM 696 C C . LYS A 1 86 ? 5.097 0.570 -16.119 1.00 91.31 86 LYS A C 1
ATOM 698 O O . LYS A 1 86 ? 4.213 1.064 -16.813 1.00 91.31 86 LYS A O 1
ATOM 703 N N . ILE A 1 87 ? 5.017 0.474 -14.795 1.00 90.00 87 I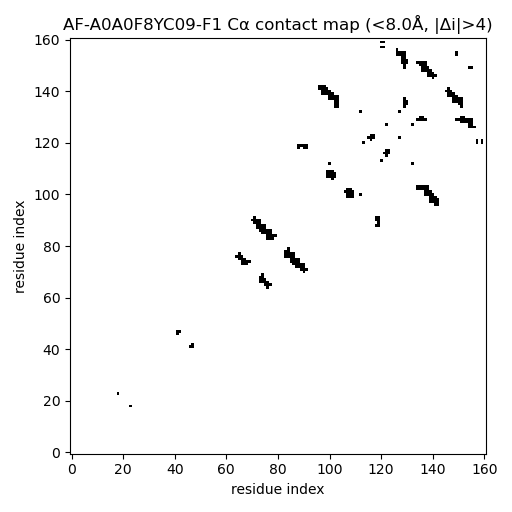LE A N 1
ATOM 704 C CA . ILE A 1 87 ? 3.972 1.118 -13.991 1.00 90.00 87 ILE A CA 1
ATOM 705 C C . ILE A 1 87 ? 4.591 2.348 -13.346 1.00 90.00 87 ILE A C 1
ATOM 707 O O . ILE A 1 87 ? 5.579 2.233 -12.622 1.00 90.00 87 ILE A O 1
ATOM 711 N N . ILE A 1 88 ? 4.011 3.517 -13.603 1.00 90.00 88 ILE A N 1
ATOM 712 C CA . ILE A 1 88 ? 4.437 4.771 -12.984 1.00 90.00 88 ILE A CA 1
ATOM 713 C C . ILE A 1 88 ? 3.500 5.057 -11.815 1.00 90.00 88 ILE A C 1
ATOM 715 O O . ILE A 1 88 ? 2.301 5.240 -12.010 1.00 90.00 88 ILE A O 1
ATOM 719 N N . VAL A 1 89 ? 4.049 5.105 -10.603 1.00 88.06 89 VAL A N 1
ATOM 720 C CA . VAL A 1 89 ? 3.293 5.397 -9.379 1.00 88.06 89 VAL A CA 1
ATOM 721 C C . VAL A 1 89 ? 3.726 6.759 -8.839 1.00 88.06 89 VAL A C 1
ATOM 723 O O . VAL A 1 89 ? 4.919 6.945 -8.581 1.00 88.06 89 VAL A O 1
ATOM 726 N N . PRO A 1 90 ? 2.812 7.725 -8.639 1.00 87.12 90 PRO A N 1
ATOM 727 C CA . PRO A 1 90 ? 3.169 9.016 -8.070 1.00 87.12 90 PRO A CA 1
ATOM 728 C C . PRO A 1 90 ? 3.642 8.843 -6.625 1.00 87.12 90 PRO A C 1
ATOM 730 O O . PRO A 1 90 ? 3.010 8.173 -5.803 1.00 87.12 90 PRO A O 1
ATOM 733 N N . ARG A 1 91 ? 4.768 9.474 -6.299 1.00 84.94 91 ARG A N 1
ATOM 734 C CA . ARG A 1 91 ? 5.339 9.436 -4.957 1.00 84.94 91 ARG A CA 1
ATOM 735 C C . ARG A 1 91 ? 4.717 10.542 -4.115 1.00 84.94 91 ARG A C 1
ATOM 737 O O . ARG A 1 91 ? 5.068 11.711 -4.267 1.00 84.94 91 ARG A O 1
ATOM 744 N N . ARG A 1 92 ? 3.850 10.163 -3.179 1.00 80.44 92 ARG A N 1
ATOM 745 C CA . ARG A 1 92 ? 3.376 11.059 -2.118 1.00 80.44 92 ARG A CA 1
ATOM 746 C C . ARG A 1 92 ? 4.462 11.185 -1.046 1.00 80.44 92 ARG A C 1
ATOM 748 O O . ARG A 1 92 ? 5.050 10.187 -0.633 1.00 80.44 92 ARG A O 1
ATOM 755 N N . ARG A 1 93 ? 4.781 12.416 -0.644 1.00 76.44 93 ARG A N 1
ATOM 756 C CA . ARG A 1 93 ? 5.733 12.714 0.436 1.00 76.44 93 ARG A CA 1
ATOM 757 C C . ARG A 1 93 ? 4.970 13.318 1.601 1.00 76.44 93 ARG A C 1
ATOM 759 O O . ARG A 1 93 ? 4.166 14.214 1.382 1.00 76.44 93 ARG A O 1
ATOM 766 N N . GLY A 1 94 ? 5.261 12.855 2.808 1.00 82.25 94 GLY A N 1
ATOM 767 C CA . GLY A 1 94 ? 4.604 13.314 4.026 1.00 82.25 94 GLY A CA 1
ATOM 768 C C . GLY A 1 94 ? 4.335 12.157 4.986 1.00 82.25 94 GLY A C 1
ATOM 769 O O . GLY A 1 94 ? 4.617 11.004 4.643 1.00 82.25 94 GLY A O 1
ATOM 770 N N . PRO A 1 95 ? 3.827 12.456 6.190 1.00 82.69 95 PRO A N 1
ATOM 771 C CA . PRO A 1 95 ? 3.371 11.432 7.119 1.00 82.69 95 PRO A CA 1
ATOM 772 C C . PRO A 1 95 ? 2.203 10.642 6.513 1.00 82.69 95 PRO A C 1
ATOM 774 O O . PRO A 1 95 ? 1.381 11.185 5.774 1.00 82.69 95 PRO A O 1
ATOM 777 N N . CYS A 1 96 ? 2.132 9.347 6.819 1.00 85.00 96 CYS A N 1
ATOM 778 C CA . CYS A 1 96 ? 0.957 8.551 6.482 1.00 85.00 96 CYS A CA 1
ATOM 779 C C . CYS A 1 96 ? -0.211 9.015 7.357 1.00 85.00 96 CYS A C 1
ATOM 781 O O . CYS A 1 96 ? -0.079 8.997 8.572 1.00 85.00 96 CYS A O 1
ATOM 783 N N . LEU A 1 97 ? -1.329 9.425 6.755 1.00 86.94 97 LEU A N 1
ATOM 784 C CA . LEU A 1 97 ? -2.489 9.945 7.493 1.00 86.94 97 LEU A CA 1
ATOM 785 C C . LEU A 1 97 ? -3.236 8.869 8.293 1.00 86.94 97 LEU A C 1
ATOM 787 O O . LEU A 1 97 ? -3.944 9.203 9.239 1.00 86.94 97 LEU A O 1
ATOM 791 N N . ILE A 1 98 ? -3.099 7.602 7.896 1.00 90.25 98 ILE A N 1
ATOM 792 C CA . ILE A 1 98 ? -3.739 6.460 8.551 1.00 90.25 98 ILE A CA 1
ATOM 793 C C . ILE A 1 98 ? -2.844 6.016 9.707 1.00 90.25 98 ILE A C 1
ATOM 795 O O . ILE A 1 98 ? -1.710 5.564 9.498 1.00 90.25 98 ILE A O 1
ATOM 799 N N . ASP A 1 99 ? -3.367 6.128 10.919 1.00 90.94 99 ASP A N 1
ATOM 800 C CA . ASP A 1 99 ? -2.676 5.750 12.144 1.00 90.94 99 ASP A CA 1
ATOM 801 C C . ASP A 1 99 ? -2.792 4.244 12.396 1.00 90.94 99 ASP A C 1
ATOM 803 O O . ASP A 1 99 ? -1.780 3.542 12.415 1.00 90.94 99 ASP A O 1
ATOM 807 N N . THR A 1 100 ? -4.012 3.714 12.450 1.00 92.81 100 THR A N 1
ATOM 808 C CA . THR A 1 100 ? -4.282 2.286 12.678 1.00 92.81 100 THR A CA 1
ATOM 809 C C . THR A 1 100 ? -5.406 1.789 11.777 1.00 92.81 100 THR A C 1
ATOM 811 O O . THR A 1 100 ? -6.258 2.566 11.340 1.00 92.81 100 THR A O 1
ATOM 814 N N . VAL A 1 101 ? -5.379 0.493 11.455 1.00 94.06 101 VAL A N 1
ATOM 815 C CA . VAL A 1 101 ? -6.487 -0.181 10.770 1.00 94.06 101 VAL A CA 1
ATOM 816 C C . VAL A 1 101 ? -6.830 -1.417 11.575 1.00 94.06 101 VAL A C 1
ATOM 818 O O . VAL A 1 101 ? -5.978 -2.292 11.709 1.00 94.06 101 VAL A O 1
ATOM 821 N N . THR A 1 102 ? -8.044 -1.487 12.109 1.00 95.81 102 THR A N 1
ATOM 822 C CA . THR A 1 102 ? -8.487 -2.623 12.921 1.00 95.81 102 THR A CA 1
ATOM 823 C C . THR A 1 102 ? -9.582 -3.429 12.240 1.00 95.81 102 THR A C 1
ATOM 825 O O . THR A 1 102 ? -10.371 -2.893 11.458 1.00 95.81 102 THR A O 1
ATOM 828 N N . ASP A 1 103 ? -9.607 -4.732 12.510 1.00 94.06 103 ASP A N 1
ATOM 829 C CA . ASP A 1 103 ? -10.703 -5.617 12.114 1.00 94.06 103 ASP A CA 1
ATOM 830 C C . ASP A 1 103 ? -11.881 -5.546 13.110 1.00 94.06 103 ASP A C 1
ATOM 832 O O . ASP A 1 103 ? -11.876 -4.760 14.063 1.00 94.06 103 ASP A O 1
ATOM 836 N N . GLY A 1 104 ? -12.915 -6.364 12.887 1.00 90.19 104 GLY A N 1
ATOM 837 C CA . GLY A 1 104 ? -14.070 -6.466 13.790 1.00 90.19 104 GLY A CA 1
ATOM 838 C C . GLY A 1 104 ? -13.738 -6.984 15.197 1.00 90.19 104 GLY A C 1
ATOM 839 O O . GLY A 1 104 ? -14.476 -6.695 16.137 1.00 90.19 104 GLY A O 1
ATOM 840 N N . ASP A 1 105 ? -12.608 -7.673 15.357 1.00 91.19 105 ASP A N 1
ATOM 841 C CA . ASP A 1 105 ? -12.104 -8.204 16.628 1.00 91.19 105 ASP A CA 1
ATOM 842 C C . ASP A 1 105 ? -11.099 -7.251 17.305 1.00 91.19 105 ASP A C 1
ATOM 844 O O . ASP A 1 105 ? -10.518 -7.573 18.343 1.00 91.19 105 ASP A O 1
ATOM 848 N N . ASN A 1 106 ? -10.921 -6.050 16.744 1.00 90.44 106 ASN A N 1
ATOM 849 C CA . ASN A 1 106 ? -10.009 -5.013 17.213 1.00 90.44 106 ASN A CA 1
ATOM 850 C C . ASN A 1 106 ? -8.512 -5.385 17.119 1.00 90.44 106 ASN A C 1
ATOM 852 O O . ASN A 1 106 ? -7.682 -4.831 17.847 1.00 90.44 106 ASN A O 1
ATOM 856 N N . ASN A 1 107 ? -8.143 -6.293 16.213 1.00 93.62 107 ASN A N 1
ATOM 857 C CA . ASN A 1 107 ? -6.749 -6.590 15.884 1.00 93.62 107 ASN A CA 1
ATOM 858 C C . ASN A 1 107 ? -6.207 -5.569 14.879 1.00 93.62 107 ASN A C 1
ATOM 860 O O . ASN A 1 107 ? -6.898 -5.208 13.929 1.00 93.62 107 ASN A O 1
AT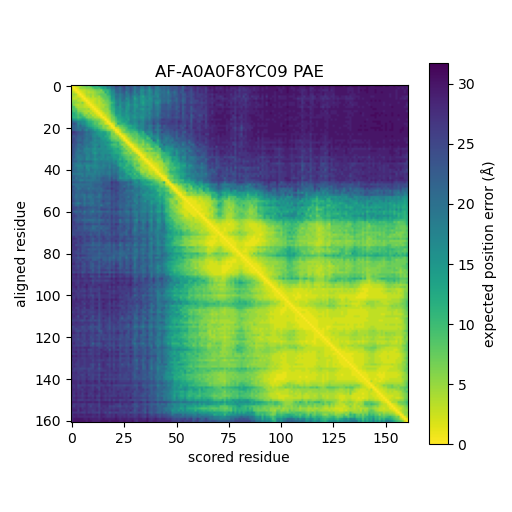OM 864 N N . ASP A 1 108 ? -4.950 -5.142 15.039 1.00 94.25 108 ASP A N 1
ATOM 865 C CA . ASP A 1 108 ? -4.286 -4.266 14.065 1.00 94.25 108 ASP A CA 1
ATOM 866 C C . ASP A 1 108 ? -3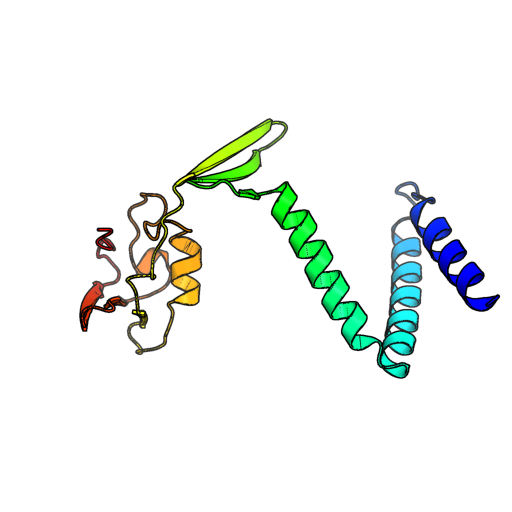.899 -5.048 12.800 1.00 94.25 108 ASP A C 1
ATOM 868 O O . ASP A 1 108 ? -2.967 -5.856 12.793 1.00 94.25 108 ASP A O 1
ATOM 872 N N . VAL A 1 109 ? -4.614 -4.768 11.715 1.00 94.88 109 VAL A N 1
ATOM 873 C CA . VAL A 1 109 ? -4.444 -5.363 10.384 1.00 94.88 109 VAL A CA 1
ATOM 874 C C . VAL A 1 109 ? -3.855 -4.365 9.383 1.00 94.88 109 VAL A C 1
ATOM 876 O O . VAL A 1 109 ? -3.819 -4.618 8.176 1.00 94.88 109 VAL A O 1
ATOM 879 N N . LYS A 1 110 ? -3.326 -3.227 9.860 1.00 92.69 110 LYS A N 1
ATOM 880 C CA . LYS A 1 110 ? -2.761 -2.156 9.022 1.00 92.69 110 LYS A CA 1
ATOM 881 C C . LYS A 1 110 ? -1.748 -2.667 8.014 1.00 92.69 110 LYS A C 1
ATOM 883 O O . LYS A 1 110 ? -1.791 -2.281 6.849 1.00 92.69 110 LYS A O 1
ATOM 888 N N . LYS A 1 111 ? -0.825 -3.522 8.452 1.00 91.69 111 LYS A N 1
ATOM 889 C CA . LYS A 1 111 ? 0.258 -4.022 7.599 1.00 91.69 111 LYS A CA 1
ATOM 890 C C . LYS A 1 111 ? -0.273 -4.825 6.410 1.00 91.69 111 LYS A C 1
ATOM 892 O O . LYS A 1 111 ? 0.232 -4.658 5.300 1.00 91.69 111 LYS A O 1
ATOM 897 N N . ASP A 1 112 ? -1.280 -5.655 6.650 1.00 92.50 112 ASP A N 1
ATOM 898 C CA . ASP A 1 112 ? -1.843 -6.543 5.639 1.00 92.50 112 ASP A CA 1
ATOM 899 C C . ASP A 1 112 ? -2.678 -5.740 4.640 1.00 92.50 112 ASP A C 1
ATOM 901 O O . ASP A 1 112 ? -2.480 -5.858 3.432 1.00 92.50 112 ASP A O 1
ATOM 905 N N . VAL A 1 113 ? -3.509 -4.814 5.127 1.00 91.88 113 VAL A N 1
ATOM 906 C CA . VAL A 1 113 ? -4.298 -3.913 4.274 1.00 91.88 113 VAL A CA 1
ATOM 907 C C . VAL A 1 113 ? -3.392 -3.011 3.423 1.00 91.88 113 VAL A C 1
ATOM 909 O O . VAL A 1 113 ? -3.617 -2.859 2.221 1.00 91.88 113 VAL A O 1
ATOM 912 N N . PHE A 1 114 ? -2.314 -2.460 3.992 1.00 90.81 114 PHE A N 1
ATOM 913 C CA . PHE A 1 114 ? -1.385 -1.578 3.271 1.00 90.81 114 PHE A CA 1
ATOM 914 C C . PHE A 1 114 ? -0.693 -2.257 2.089 1.00 90.81 114 PHE A C 1
ATOM 916 O O . PHE A 1 114 ? -0.388 -1.587 1.098 1.00 90.81 114 PHE A O 1
ATOM 923 N N . ALA A 1 115 ? -0.465 -3.570 2.166 1.00 89.88 115 ALA A N 1
ATOM 924 C CA . ALA A 1 11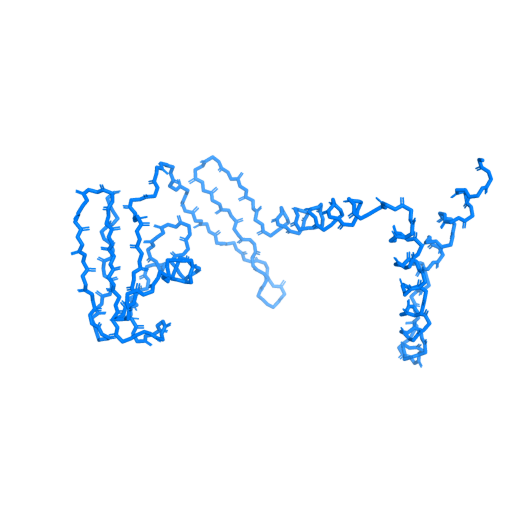5 ? 0.112 -4.326 1.061 1.00 89.88 115 ALA A CA 1
ATOM 925 C C . ALA A 1 115 ? -0.766 -4.254 -0.201 1.00 89.88 115 ALA A C 1
ATOM 927 O O . ALA A 1 115 ? -0.232 -4.198 -1.308 1.00 89.88 115 ALA A O 1
ATOM 928 N N . TYR A 1 116 ? -2.091 -4.175 -0.035 1.00 90.88 116 TYR A N 1
ATOM 929 C CA . TYR A 1 116 ? -3.051 -4.036 -1.134 1.00 90.88 116 TYR A CA 1
ATOM 930 C C . TYR A 1 116 ? -3.285 -2.583 -1.561 1.00 90.88 116 TYR A C 1
ATOM 932 O O . TYR A 1 116 ? -3.597 -2.317 -2.720 1.00 90.88 116 TYR A O 1
ATOM 940 N N . MET A 1 117 ? -3.137 -1.622 -0.646 1.00 87.88 117 MET A N 1
ATOM 941 C CA . MET A 1 117 ? -3.369 -0.206 -0.955 1.00 87.88 117 MET A CA 1
ATOM 942 C C . MET A 1 117 ? -2.284 0.410 -1.849 1.00 87.88 117 MET A C 1
ATOM 944 O O . MET A 1 117 ? -2.529 1.420 -2.522 1.00 87.88 117 MET A O 1
ATOM 948 N N . GLY A 1 118 ? -1.081 -0.167 -1.813 1.00 85.38 118 GLY A N 1
ATOM 949 C CA . GLY A 1 118 ? 0.092 0.328 -2.517 1.00 85.38 118 GLY A CA 1
ATOM 950 C C . GLY A 1 118 ? 0.614 1.676 -1.985 1.00 85.38 118 GLY A C 1
ATOM 951 O O . GLY A 1 118 ? 0.068 2.253 -1.042 1.00 85.38 118 GLY A O 1
ATOM 952 N N . PRO A 1 119 ? 1.669 2.235 -2.609 1.00 81.81 119 PRO A N 1
ATOM 953 C CA . PRO A 1 119 ? 2.357 3.439 -2.118 1.00 81.81 119 PRO A CA 1
ATOM 954 C C . PRO A 1 119 ? 1.500 4.710 -2.076 1.00 81.81 119 PRO A C 1
ATOM 956 O O . PRO A 1 119 ? 1.859 5.683 -1.415 1.00 81.81 119 PRO A O 1
ATOM 959 N N . SER A 1 120 ? 0.402 4.741 -2.833 1.00 82.06 120 SER A N 1
ATOM 960 C CA . SER A 1 120 ? -0.504 5.889 -2.896 1.00 82.06 120 SER A CA 1
ATOM 961 C C . SER A 1 120 ? -1.663 5.793 -1.902 1.00 82.06 120 SER A C 1
ATOM 963 O O . SER A 1 120 ? -2.422 6.753 -1.804 1.00 82.06 120 SER A O 1
ATOM 965 N N . HIS A 1 121 ? -1.784 4.691 -1.152 1.00 86.62 121 HIS A N 1
ATOM 966 C CA . HIS A 1 121 ? -2.878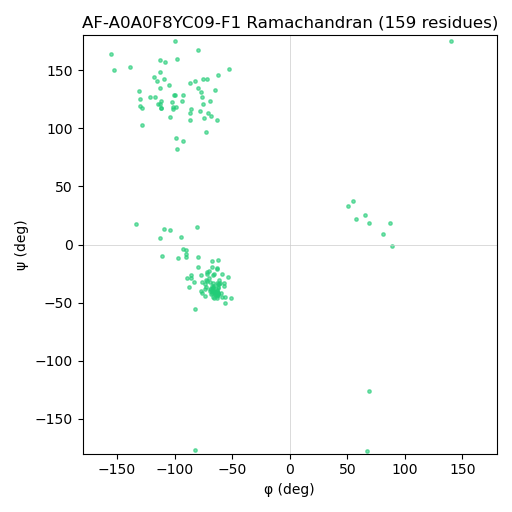 4.426 -0.214 1.00 86.62 121 HIS A CA 1
ATOM 967 C C . HIS A 1 121 ? -4.281 4.521 -0.848 1.00 86.62 121 HIS A C 1
ATOM 969 O O . HIS A 1 121 ? -5.210 5.034 -0.232 1.00 86.62 121 HIS A O 1
ATOM 975 N N . ASN A 1 122 ? -4.441 4.074 -2.097 1.00 85.31 122 ASN A N 1
ATOM 976 C CA . ASN A 1 122 ? -5.690 4.237 -2.853 1.00 85.31 122 ASN A CA 1
ATOM 977 C C . ASN A 1 122 ? -6.150 2.959 -3.571 1.00 85.31 122 ASN A C 1
ATOM 979 O O . ASN A 1 122 ? -6.918 3.058 -4.526 1.00 85.31 122 ASN A O 1
ATOM 983 N N . PHE A 1 123 ? -5.639 1.787 -3.176 1.00 88.81 123 PHE A N 1
ATOM 984 C CA . PHE A 1 123 ? -5.942 0.492 -3.810 1.00 88.81 123 PHE A CA 1
ATOM 985 C C . PHE A 1 123 ? -5.767 0.515 -5.335 1.00 88.81 123 PHE A C 1
ATOM 987 O O . PHE A 1 123 ? -6.522 -0.107 -6.077 1.00 88.81 123 PHE A O 1
ATOM 994 N N . HIS A 1 124 ? -4.800 1.298 -5.822 1.00 84.31 124 HIS A N 1
ATOM 995 C CA . HIS A 1 124 ? -4.559 1.497 -7.252 1.00 84.31 124 HIS A CA 1
ATOM 996 C C . HIS A 1 124 ? -5.776 2.043 -8.035 1.00 84.31 124 HIS A C 1
ATOM 998 O O . HIS A 1 124 ? -5.839 1.893 -9.252 1.00 84.31 124 HIS A O 1
ATOM 1004 N N . GLY A 1 125 ? -6.725 2.698 -7.354 1.00 84.31 125 GLY A N 1
ATOM 1005 C CA . GLY A 1 125 ? -7.965 3.220 -7.939 1.00 84.31 125 GLY A CA 1
ATOM 1006 C C . GLY A 1 125 ? -9.075 2.180 -8.112 1.00 84.31 125 GLY A C 1
ATOM 1007 O O . GLY A 1 125 ? -10.083 2.476 -8.749 1.00 84.31 125 GLY A O 1
ATOM 1008 N N . VAL A 1 126 ? -8.902 0.973 -7.569 1.00 86.81 126 VAL A N 1
ATOM 1009 C CA . VAL A 1 126 ? -9.906 -0.094 -7.607 1.00 86.81 126 VAL A CA 1
ATOM 1010 C C . VAL A 1 126 ? -10.864 0.060 -6.428 1.00 86.81 126 VAL A C 1
ATOM 1012 O O . VAL A 1 126 ? -10.450 0.345 -5.306 1.00 86.81 126 VAL A O 1
ATOM 1015 N N . THR A 1 127 ? -12.155 -0.150 -6.673 1.00 90.12 127 THR A N 1
ATOM 1016 C CA . THR A 1 127 ? -13.159 -0.241 -5.609 1.00 90.12 127 THR A CA 1
ATOM 1017 C C . THR A 1 127 ? -12.969 -1.548 -4.847 1.00 90.12 127 THR A C 1
ATOM 1019 O O . THR A 1 127 ? -13.185 -2.622 -5.409 1.00 90.12 127 THR A O 1
ATOM 1022 N N . VAL A 1 128 ? -12.567 -1.453 -3.583 1.00 91.50 128 VAL A N 1
ATOM 1023 C CA . VAL A 1 128 ? -12.317 -2.603 -2.705 1.00 91.50 128 VAL A CA 1
ATOM 1024 C C . VAL A 1 128 ? -13.311 -2.582 -1.549 1.00 91.50 128 VAL A C 1
ATOM 1026 O O . VAL A 1 128 ? -13.619 -1.518 -1.011 1.00 91.50 128 VAL A O 1
ATOM 1029 N N . THR A 1 129 ? -13.807 -3.758 -1.171 1.00 93.19 129 THR A N 1
ATOM 1030 C CA . THR A 1 129 ? -14.624 -3.969 0.032 1.00 93.19 129 THR A CA 1
ATOM 1031 C C . THR A 1 129 ? -13.816 -4.735 1.088 1.00 93.19 129 THR A C 1
ATOM 1033 O O . THR A 1 129 ? -12.887 -5.465 0.724 1.00 93.19 129 THR A O 1
ATOM 1036 N N . PRO A 1 130 ? -14.148 -4.642 2.389 1.00 93.56 130 PRO A N 1
ATOM 1037 C CA . PRO A 1 130 ? -13.468 -5.433 3.417 1.00 93.56 130 PRO A CA 1
ATOM 1038 C C . PRO A 1 130 ? -13.542 -6.943 3.152 1.00 93.56 130 PRO A C 1
ATOM 1040 O O . PRO A 1 130 ? -12.547 -7.648 3.322 1.00 93.56 130 PRO A O 1
ATOM 1043 N N . SER A 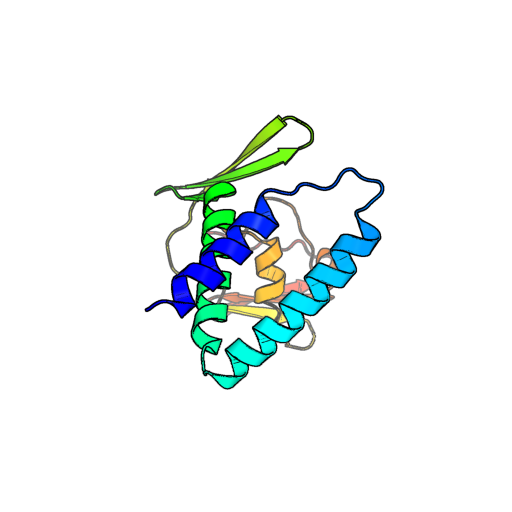1 131 ? -14.666 -7.425 2.610 1.00 93.12 131 SER A N 1
ATOM 1044 C CA . SER A 1 131 ? -14.834 -8.836 2.236 1.00 93.12 131 SER A CA 1
ATOM 1045 C C . SER A 1 131 ? -13.854 -9.304 1.154 1.00 93.12 131 SER A C 1
ATOM 1047 O O . SER A 1 131 ? -13.385 -10.439 1.214 1.00 93.12 131 SER A O 1
ATOM 1049 N N . MET A 1 132 ? -13.476 -8.442 0.200 1.00 91.50 132 MET A N 1
ATOM 1050 C CA . MET A 1 132 ? -12.438 -8.761 -0.797 1.00 91.50 132 MET A CA 1
ATOM 1051 C C . MET A 1 132 ? -11.051 -8.934 -0.167 1.00 91.50 132 MET A C 1
ATOM 1053 O O . MET A 1 132 ? -10.206 -9.626 -0.731 1.00 91.50 132 MET A O 1
ATOM 1057 N N . LEU A 1 133 ? -10.819 -8.307 0.987 1.00 91.06 133 LEU A N 1
ATOM 1058 C CA . LEU A 1 133 ? -9.581 -8.406 1.759 1.00 91.06 133 LEU A CA 1
ATOM 1059 C C . LEU A 1 133 ? -9.617 -9.550 2.788 1.00 91.06 133 LEU A C 1
ATOM 1061 O O . LEU A 1 133 ? -8.599 -9.819 3.418 1.00 91.06 133 LEU A O 1
ATOM 1065 N N . GLY A 1 134 ? -10.758 -10.236 2.928 1.00 92.31 134 GLY A N 1
ATOM 1066 C CA . GLY A 1 134 ? -10.950 -11.331 3.879 1.00 92.31 134 GLY A CA 1
ATOM 1067 C C . GLY A 1 134 ? -11.401 -10.897 5.275 1.00 92.31 134 GLY A C 1
ATOM 1068 O O . GLY A 1 134 ? -11.265 -11.686 6.204 1.00 92.31 134 GLY A O 1
ATOM 1069 N N . TYR A 1 135 ? -11.930 -9.678 5.429 1.00 93.31 135 TYR A N 1
ATOM 1070 C CA . TYR A 1 135 ? -12.410 -9.144 6.708 1.00 93.31 135 TYR A CA 1
ATOM 1071 C C . TYR A 1 135 ? -13.914 -8.840 6.667 1.00 93.31 135 TYR A C 1
ATOM 1073 O O . TYR A 1 135 ? -14.432 -8.355 5.659 1.00 93.31 135 TYR A O 1
ATOM 1081 N N . ASP A 1 136 ? -14.609 -9.060 7.785 1.00 92.12 136 ASP A N 1
ATOM 1082 C CA . ASP A 1 136 ? -16.040 -8.745 7.918 1.00 92.12 136 ASP A CA 1
ATOM 1083 C C . ASP A 1 136 ? -16.299 -7.243 8.094 1.00 92.12 136 ASP A C 1
ATOM 1085 O O . ASP A 1 136 ? -17.314 -6.718 7.638 1.00 92.12 136 ASP A O 1
ATOM 1089 N N . SER A 1 137 ? -15.368 -6.537 8.734 1.00 93.75 137 SER A N 1
ATOM 1090 C CA . SER A 1 137 ? -15.383 -5.085 8.888 1.00 93.75 137 SER A CA 1
ATOM 1091 C C . SER A 1 137 ? -13.968 -4.549 9.040 1.00 93.75 137 SER A C 1
ATOM 1093 O O . SER A 1 137 ? -13.106 -5.229 9.598 1.00 93.75 137 SER A O 1
ATOM 1095 N N . LEU A 1 138 ? -13.741 -3.319 8.585 1.00 94.06 138 LEU A N 1
ATOM 1096 C CA . LEU A 1 138 ? -12.473 -2.613 8.749 1.00 94.06 138 LEU A CA 1
ATOM 1097 C C . LEU A 1 138 ? -12.710 -1.207 9.285 1.00 94.06 138 LEU A C 1
ATOM 1099 O O . LEU A 1 138 ? -13.511 -0.454 8.732 1.00 94.06 138 LEU A O 1
ATOM 1103 N N . THR A 1 139 ? -11.958 -0.837 10.313 1.00 94.44 139 THR A N 1
ATOM 1104 C CA . THR A 1 139 ? -11.983 0.497 10.911 1.00 94.44 139 THR A CA 1
ATOM 1105 C C . THR A 1 139 ? -10.663 1.198 10.647 1.00 94.44 139 THR A C 1
ATOM 1107 O O . THR A 1 139 ? -9.609 0.713 11.044 1.00 94.44 139 THR A O 1
ATOM 1110 N N . PHE A 1 140 ? -10.708 2.347 9.979 1.00 93.12 140 PHE A N 1
ATOM 1111 C CA . PHE A 1 140 ? -9.545 3.184 9.700 1.00 93.12 140 PHE A CA 1
ATOM 1112 C C . PHE A 1 140 ? -9.526 4.358 10.669 1.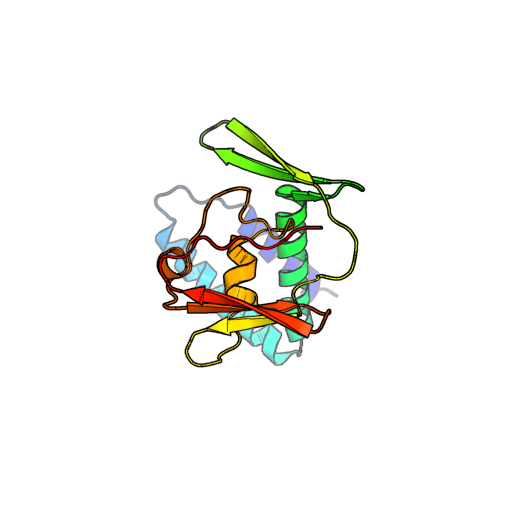00 93.12 140 PHE A C 1
ATOM 1114 O O . PHE A 1 140 ? -10.414 5.206 10.612 1.00 93.12 140 PHE A O 1
ATOM 1121 N N . THR A 1 141 ? -8.495 4.433 11.506 1.00 92.50 141 THR A N 1
ATOM 1122 C CA . THR A 1 141 ? -8.260 5.569 12.404 1.00 92.50 141 THR A CA 1
ATOM 1123 C C . THR A 1 141 ? -7.209 6.485 11.791 1.00 92.50 141 THR A C 1
ATOM 1125 O O . THR A 1 141 ? -6.127 6.034 11.404 1.00 92.50 141 THR A O 1
ATOM 1128 N N . TYR A 1 142 ? -7.509 7.776 11.701 1.00 91.62 142 TYR A N 1
ATOM 1129 C CA . TYR A 1 142 ? -6.605 8.789 11.160 1.00 91.62 142 TYR A CA 1
ATOM 1130 C C . TYR A 1 142 ? -5.865 9.535 12.271 1.00 91.62 142 TYR A C 1
ATOM 1132 O O . TYR A 1 142 ? -6.335 9.625 13.402 1.00 91.62 142 TYR A O 1
ATOM 1140 N N . ILE A 1 143 ? -4.735 10.161 11.930 1.00 88.69 143 ILE A N 1
ATOM 1141 C CA . ILE A 1 143 ? -3.959 11.002 12.866 1.00 88.69 143 ILE A CA 1
ATOM 1142 C C . ILE A 1 143 ? -4.796 12.170 13.427 1.00 88.69 143 ILE A C 1
ATOM 1144 O O . ILE A 1 143 ? -4.521 12.660 14.520 1.00 88.69 143 ILE A O 1
ATOM 1148 N N . SER A 1 144 ? -5.834 12.613 12.710 1.00 87.69 144 SER A N 1
ATOM 1149 C CA . SER A 1 144 ? -6.781 13.632 13.187 1.00 87.69 144 SER A CA 1
ATOM 1150 C C . SER A 1 144 ? -7.663 13.164 14.353 1.00 87.69 144 SER A C 1
ATOM 1152 O O . SER A 1 144 ? -8.306 14.000 14.984 1.00 87.69 144 SER A O 1
ATOM 1154 N N . GLY A 1 145 ? -7.713 11.858 14.632 1.00 85.50 145 GLY A N 1
ATOM 1155 C CA . GLY A 1 145 ? -8.632 11.236 15.587 1.00 85.50 145 GLY A CA 1
ATOM 1156 C C . GLY A 1 145 ? -9.979 10.823 14.983 1.00 85.50 145 GLY A C 1
ATOM 1157 O O . GLY A 1 145 ? -10.811 10.264 15.691 1.00 85.50 145 GLY A O 1
ATOM 1158 N N . GLU A 1 146 ? -10.207 11.077 13.691 1.00 88.50 146 GLU A N 1
ATOM 1159 C CA . GLU A 1 146 ? -11.382 10.572 12.972 1.00 88.50 146 GLU A CA 1
ATOM 1160 C C . GLU A 1 146 ? -11.256 9.058 12.746 1.00 88.50 146 GLU A C 1
ATOM 1162 O O . GLU A 1 146 ? -10.160 8.559 12.472 1.00 88.50 146 GLU A O 1
ATOM 1167 N N . ALA A 1 147 ? -12.370 8.331 12.848 1.00 90.06 147 ALA A N 1
ATOM 1168 C CA . ALA A 1 147 ? -12.419 6.896 12.604 1.00 90.06 147 ALA A CA 1
ATOM 1169 C C . ALA A 1 147 ? -13.567 6.554 11.648 1.00 90.06 147 ALA A C 1
ATOM 1171 O O . ALA A 1 147 ? -14.722 6.875 11.921 1.00 90.06 147 ALA A O 1
ATOM 1172 N N . ASN A 1 148 ? -13.242 5.870 10.550 1.00 91.31 148 ASN A N 1
ATOM 1173 C CA . ASN A 1 148 ? -14.209 5.413 9.555 1.00 91.31 148 ASN A CA 1
ATOM 1174 C C . ASN A 1 148 ? -14.305 3.890 9.595 1.00 91.31 148 ASN A C 1
ATOM 1176 O O . ASN A 1 148 ? -13.322 3.201 9.328 1.00 91.31 148 ASN A O 1
ATOM 1180 N N . THR A 1 149 ? -15.487 3.372 9.930 1.00 91.19 149 THR A N 1
ATOM 1181 C CA . THR A 1 149 ? -15.774 1.931 9.948 1.00 91.19 149 THR A CA 1
ATOM 1182 C C . THR A 1 149 ? -16.534 1.543 8.687 1.00 91.19 149 THR A C 1
ATOM 1184 O O . THR A 1 149 ? -17.548 2.158 8.367 1.00 91.19 149 THR A O 1
ATOM 1187 N N . PHE A 1 150 ? -16.053 0.517 7.993 1.00 92.12 150 PHE A N 1
ATOM 1188 C CA . PHE A 1 150 ? -16.662 -0.043 6.790 1.00 92.12 150 PHE A CA 1
ATOM 1189 C C . PHE A 1 150 ? -17.078 -1.488 7.064 1.00 92.12 150 PHE A C 1
ATOM 1191 O O . PHE A 1 150 ? -16.253 -2.291 7.511 1.00 92.12 150 PHE A O 1
ATOM 1198 N N . ALA A 1 151 ? -18.338 -1.830 6.794 1.00 90.19 151 ALA A N 1
ATOM 1199 C CA . ALA A 1 151 ? -18.815 -3.208 6.857 1.00 90.19 151 ALA A CA 1
ATOM 1200 C C . ALA A 1 151 ? -18.423 -3.987 5.589 1.00 90.19 151 ALA A C 1
ATOM 1202 O O . ALA A 1 151 ? -18.016 -3.411 4.582 1.00 90.19 151 ALA A O 1
ATOM 1203 N N . GLY A 1 152 ? -18.563 -5.313 5.615 1.00 85.56 152 GLY A N 1
ATOM 1204 C CA . GLY A 1 152 ? -18.044 -6.225 4.589 1.00 85.56 152 GLY A CA 1
ATOM 1205 C C . GLY A 1 152 ? -18.446 -5.916 3.146 1.00 85.56 152 GLY A C 1
ATOM 1206 O O . GLY A 1 152 ? -17.690 -6.232 2.225 1.00 85.56 152 GLY A O 1
ATOM 1207 N N . THR A 1 153 ? -19.601 -5.290 2.930 1.00 89.25 153 THR A N 1
ATOM 1208 C CA . THR A 1 153 ? -20.112 -4.900 1.605 1.00 89.25 153 THR A CA 1
ATOM 1209 C C . THR A 1 153 ? -19.833 -3.449 1.232 1.00 89.25 153 THR A C 1
ATOM 1211 O O . THR A 1 153 ? -20.045 -3.072 0.079 1.00 89.25 153 THR A O 1
ATOM 1214 N N . ASP A 1 154 ? -19.385 -2.634 2.183 1.00 89.06 154 ASP A N 1
ATOM 1215 C CA . ASP A 1 154 ? -19.191 -1.207 1.970 1.00 89.06 154 ASP A CA 1
ATOM 1216 C C . ASP A 1 154 ? -17.933 -0.961 1.142 1.00 89.06 154 ASP A C 1
ATOM 1218 O O . ASP A 1 154 ? -16.910 -1.637 1.281 1.00 89.06 154 ASP A O 1
ATOM 1222 N N . ILE A 1 155 ? -18.008 0.031 0.256 1.00 87.12 155 ILE A N 1
ATOM 1223 C CA . ILE A 1 155 ? -16.859 0.437 -0.547 1.00 87.12 155 ILE A CA 1
ATOM 1224 C C . ILE A 1 155 ? -15.916 1.224 0.357 1.00 87.12 155 ILE A C 1
ATOM 1226 O O . ILE A 1 155 ? -16.283 2.269 0.895 1.00 87.12 155 ILE A O 1
ATOM 1230 N N . VAL A 1 156 ? -14.680 0.744 0.482 1.00 86.06 156 VAL A N 1
ATOM 1231 C CA . VAL A 1 156 ? -13.642 1.427 1.251 1.00 86.06 156 VAL A CA 1
ATOM 1232 C C . VAL A 1 156 ? -13.184 2.658 0.473 1.00 86.06 156 VAL A C 1
ATOM 1234 O O . VAL A 1 156 ? -12.342 2.585 -0.424 1.00 86.06 156 VAL A O 1
ATOM 1237 N N . SER A 1 157 ? -13.736 3.817 0.821 1.00 79.81 157 SER A N 1
ATOM 1238 C CA . SER A 1 157 ? -13.291 5.111 0.308 1.00 79.81 157 SER A CA 1
ATOM 1239 C C . SER A 1 157 ? -12.375 5.780 1.327 1.00 79.81 157 SER A C 1
ATOM 1241 O O . SER A 1 157 ? -12.825 6.504 2.216 1.00 79.81 157 SER A O 1
ATOM 1243 N N . VAL A 1 158 ? -11.068 5.544 1.212 1.00 75.56 158 VAL A N 1
ATOM 1244 C CA . VAL A 1 158 ? -10.087 6.255 2.041 1.00 75.56 158 VAL A CA 1
ATOM 1245 C C . VAL A 1 158 ? -9.897 7.653 1.467 1.00 75.56 158 VAL A C 1
ATOM 1247 O O . VAL A 1 158 ? -9.400 7.801 0.346 1.00 75.56 158 VAL A O 1
ATOM 1250 N N . SER A 1 159 ? -10.279 8.681 2.230 1.00 59.94 159 SER A N 1
ATOM 1251 C CA . SER A 1 159 ? -10.060 10.061 1.806 1.00 59.94 159 SER A CA 1
ATOM 1252 C C . SER A 1 159 ? -8.562 10.339 1.693 1.00 59.94 159 SER A C 1
ATOM 1254 O O . SER A 1 159 ? -7.830 10.413 2.679 1.00 59.94 159 SER A O 1
ATOM 1256 N N . SER A 1 160 ? -8.101 10.434 0.452 1.00 53.78 160 SER A N 1
ATOM 1257 C CA . SER A 1 160 ? -6.760 10.868 0.093 1.00 53.78 160 SER A CA 1
ATOM 1258 C C . SER A 1 160 ? -6.799 12.374 -0.159 1.00 53.78 160 SER A C 1
ATOM 1260 O O . SER A 1 160 ? -7.038 12.766 -1.301 1.00 53.78 160 SER A O 1
ATOM 1262 N N . TYR A 1 161 ? -6.594 13.201 0.866 1.00 47.09 161 TYR A N 1
ATOM 1263 C CA . TYR A 1 161 ? -6.314 14.630 0.664 1.00 47.09 161 TYR A CA 1
ATOM 1264 C C . TYR A 1 161 ? -4.825 14.844 0.372 1.00 47.09 161 TYR A C 1
ATOM 1266 O O . TYR A 1 161 ? -3.989 14.242 1.087 1.00 47.09 161 TYR A O 1
#

Secondary structure (DSSP, 8-state):
-HHHHHHHHHHHHHHH----GGGHHHHHHHHHHHHHHHHHHHHHTTTHHHHHHHHHHHHHHHHHHHEEE-SSEEEEEEEETTEEEEEEEE---S--SEEEEEETT--B-HHHHHHHHTTTTSGGG----GGGGT-SEEEEEETTS-EEEEETTS-------

Nearest PDB structures (foldseek):
  8soj-assembly1_B  TM=2.749E-01  e=3.442E+00  Enterovirus A71
  7qla-assembly1_C  TM=2.781E-01  e=9.252E+00  Thermochaetoides thermophila

Organism: NCBI:txid412755

Mean predicted aligned error: 15.32 Å

InterPro domains:
  IPR043921 Protein of unknown function DUF5772 [PF19080] (85-146)

Foldseek 3Di:
DVVVVVVVVVVVVLVPDDDDPVCVVVNVVVVVVVVVVVVVVCVVVVVVVVVVVVVVVVCVVVCVVQWDDDPFWIWGWDDDPPDTDTDTGTADDDDDFWDFKAAPVRDTCPVQQDVQCDRQNCSVVDFDFVVNSVTQKMWTAGPVRDIDIGGRPGTDDDDRD

Sequence (161 aa):
MWLYLGILSAIVICWYVVPTPSKALVATRQACFVIGEVCKVINRHGLGLCLLWTKQIIANQIGNRLVEMHHHHYIIHYPYGVTWYKIIVPRRRGPCLIDTVTDGDNNDVKKDVFAYMGPSHNFHGVTVTPSMLGYDSLTFTYISGEANTFAGTDIVSVSSY